Protein AF-A0A561U3Z8-F1 (afdb_monomer_lite)

Foldseek 3Di:
DDDDDLQVVLWDAWPNDTDTAPPQFKKKKKWKWDDPDQPDDIDIDIRISDPQNSVLSVVCCVVCVVVCCVVQNDRGIWMWMKMQGRCVPQNSPDIDTPDTRRVRVPDDDVVVVVVVVVVPDDDDDDDDDD

Organism: NCBI:txid1181886

Secondary structure (DSSP, 8-state):
-----TTTTT-EEETTEEE--BTTTEEEEEEEEE-SSTTSPPEEEEEESSHHHHHHHHHHHHHHHHHHHHHH-SS--EEEEEEEE-HHHHGGG-EEEEEE-HHHHHSPPHHHHHHHHHTS----------

Radius of gyration: 19.88 Å; chains: 1; bounding box: 51×30×72 Å

Sequence (130 aa):
MRIGGVEERTAITVGGQTYPPNARRVGYALLAKVVRDERDKPAFVICGQTSIANRAAARYLDAEFQRLKRAHGLRRRFCVLLRVIEPESYGPSVVELVRDVTTEAFTPSPADDAEATEASGTSEDEVTSA

Structure (mmCIF, N/CA/C/O backbone):
data_AF-A0A561U3Z8-F1
#
_entry.id   AF-A0A561U3Z8-F1
#
loop_
_atom_site.group_PDB
_atom_site.id
_atom_site.type_symbol
_atom_site.label_atom_id
_atom_site.label_alt_id
_atom_site.label_comp_id
_atom_site.label_asym_id
_atom_site.label_entity_id
_atom_site.label_seq_id
_atom_site.pdbx_PDB_ins_code
_atom_site.Cartn_x
_atom_site.Cartn_y
_atom_site.Cartn_z
_atom_site.occupancy
_atom_site.B_iso_or_equiv
_atom_site.auth_seq_id
_atom_site.auth_comp_id
_atom_site.auth_asym_id
_atom_site.auth_atom_id
_atom_site.pdbx_PDB_model_num
ATOM 1 N N . MET A 1 1 ? 36.822 -3.967 0.109 1.00 37.47 1 MET A N 1
ATOM 2 C CA . MET A 1 1 ? 35.561 -3.599 0.786 1.00 37.47 1 MET A CA 1
ATOM 3 C C . MET A 1 1 ? 34.416 -3.792 -0.204 1.00 37.47 1 MET A C 1
ATOM 5 O O . MET A 1 1 ? 34.204 -2.934 -1.048 1.00 37.47 1 MET A O 1
ATOM 9 N N . ARG A 1 2 ? 33.763 -4.962 -0.205 1.00 43.53 2 ARG A N 1
ATOM 10 C CA . ARG A 1 2 ? 32.564 -5.198 -1.024 1.00 43.53 2 ARG A CA 1
ATOM 11 C C . ARG A 1 2 ? 31.358 -4.861 -0.158 1.00 43.53 2 ARG A C 1
ATOM 13 O O . ARG A 1 2 ? 31.122 -5.534 0.838 1.00 43.53 2 ARG A O 1
ATOM 20 N N . ILE A 1 3 ? 30.658 -3.786 -0.498 1.00 50.00 3 ILE A N 1
ATOM 21 C CA . ILE A 1 3 ? 29.367 -3.468 0.108 1.00 50.00 3 ILE A CA 1
ATOM 22 C C . ILE A 1 3 ? 28.375 -4.471 -0.481 1.00 50.00 3 ILE A C 1
ATOM 24 O O . ILE A 1 3 ? 28.135 -4.448 -1.685 1.00 50.00 3 ILE A O 1
ATOM 28 N N . GLY A 1 4 ? 27.885 -5.403 0.344 1.00 44.03 4 GLY A N 1
ATOM 29 C CA . GLY A 1 4 ? 26.809 -6.320 -0.041 1.00 44.03 4 GLY A CA 1
ATOM 30 C C . GLY A 1 4 ? 25.648 -5.517 -0.626 1.00 44.03 4 GLY A C 1
ATOM 31 O O . GLY A 1 4 ? 25.283 -4.479 -0.065 1.00 44.03 4 GLY A O 1
ATOM 32 N N . GLY A 1 5 ? 25.162 -5.943 -1.794 1.00 46.66 5 GLY A N 1
ATOM 33 C CA . GLY A 1 5 ? 24.258 -5.166 -2.635 1.00 46.66 5 GLY A CA 1
ATOM 34 C C . GLY A 1 5 ? 23.054 -4.626 -1.862 1.00 46.66 5 GLY A C 1
ATOM 35 O O . GLY A 1 5 ? 22.428 -5.329 -1.073 1.00 46.66 5 GLY A O 1
ATOM 36 N N . VAL A 1 6 ? 22.712 -3.361 -2.108 1.00 54.38 6 VAL A N 1
ATOM 37 C CA . VAL A 1 6 ? 21.526 -2.669 -1.555 1.00 54.38 6 VAL A CA 1
ATOM 38 C C . VAL A 1 6 ? 20.213 -3.418 -1.876 1.00 54.38 6 VAL A C 1
ATOM 40 O O . VAL A 1 6 ? 19.187 -3.200 -1.234 1.00 54.38 6 VAL A O 1
ATOM 43 N N . GLU A 1 7 ? 20.272 -4.351 -2.824 1.00 55.16 7 GLU A N 1
ATOM 44 C CA . GLU A 1 7 ? 19.179 -5.181 -3.321 1.00 55.16 7 GLU A CA 1
ATOM 45 C C . GLU A 1 7 ? 18.705 -6.279 -2.351 1.00 55.16 7 GLU A C 1
ATOM 47 O O . GLU A 1 7 ? 17.667 -6.869 -2.581 1.00 55.16 7 GLU A O 1
ATOM 52 N N . GLU A 1 8 ? 19.364 -6.564 -1.229 1.00 58.50 8 GLU A N 1
ATOM 53 C CA . GLU A 1 8 ? 18.769 -7.489 -0.235 1.00 58.50 8 GLU A CA 1
ATOM 54 C C . GLU A 1 8 ? 18.026 -6.743 0.880 1.00 58.50 8 GLU A C 1
ATOM 56 O O . GLU A 1 8 ? 17.023 -7.218 1.406 1.00 58.50 8 GLU A O 1
ATOM 61 N N . ARG A 1 9 ? 18.450 -5.510 1.187 1.00 67.56 9 ARG A N 1
ATOM 62 C CA . ARG A 1 9 ? 17.935 -4.732 2.331 1.00 67.56 9 ARG A CA 1
ATOM 63 C C . ARG A 1 9 ? 16.542 -4.153 2.125 1.00 67.56 9 ARG A C 1
ATOM 65 O O . ARG A 1 9 ? 15.933 -3.689 3.080 1.00 67.56 9 ARG A O 1
ATOM 72 N N . THR A 1 10 ? 16.065 -4.121 0.886 1.00 75.12 10 THR A N 1
ATOM 73 C CA . THR A 1 10 ? 14.746 -3.574 0.546 1.00 75.12 10 THR A CA 1
ATOM 74 C C . THR A 1 10 ? 13.765 -4.661 0.118 1.00 75.12 10 THR A C 1
ATOM 76 O O . THR A 1 10 ? 12.692 -4.352 -0.393 1.00 75.12 10 THR A O 1
ATOM 79 N N . ALA A 1 11 ? 14.085 -5.942 0.329 1.00 81.75 11 ALA A N 1
ATOM 80 C CA . ALA A 1 11 ? 13.117 -7.012 0.129 1.00 81.75 11 ALA A CA 1
ATOM 81 C C . ALA A 1 11 ? 11.929 -6.836 1.087 1.00 81.75 11 ALA A C 1
ATOM 83 O O . ALA A 1 11 ? 12.103 -6.596 2.280 1.00 81.75 11 ALA A O 1
ATOM 84 N N . ILE A 1 12 ? 10.714 -6.928 0.549 1.00 82.12 12 ILE A N 1
ATOM 85 C CA . ILE A 1 12 ? 9.485 -6.856 1.342 1.00 82.12 12 ILE A CA 1
ATOM 86 C C . ILE A 1 12 ? 9.015 -8.286 1.576 1.00 82.12 12 ILE A C 1
ATOM 88 O O . ILE A 1 12 ? 8.736 -8.993 0.612 1.00 82.12 12 ILE A O 1
ATOM 92 N N . THR A 1 13 ? 8.896 -8.702 2.833 1.00 83.25 13 THR A N 1
ATOM 93 C CA . THR A 1 13 ? 8.366 -10.023 3.190 1.00 83.25 13 THR A CA 1
ATOM 94 C C . THR A 1 13 ? 7.033 -9.855 3.895 1.00 83.25 13 THR A C 1
ATOM 96 O O . THR A 1 13 ? 6.955 -9.173 4.911 1.00 83.25 13 THR A O 1
ATOM 99 N N . VAL A 1 14 ? 5.973 -10.459 3.358 1.00 82.94 14 VAL A N 1
ATOM 100 C CA . VAL A 1 14 ? 4.629 -10.396 3.947 1.00 82.94 14 VAL A CA 1
ATOM 101 C C . VAL A 1 14 ? 3.949 -11.751 3.822 1.00 82.94 14 VAL A C 1
ATOM 103 O O . VAL A 1 14 ? 3.882 -12.315 2.730 1.00 82.94 14 VAL A O 1
ATOM 106 N N . GLY A 1 15 ? 3.450 -12.288 4.940 1.00 76.81 15 GLY A N 1
ATOM 107 C CA . GLY A 1 15 ? 2.722 -13.563 4.955 1.00 76.81 15 GLY A CA 1
ATOM 108 C C . GLY A 1 15 ? 3.520 -14.744 4.390 1.00 76.81 15 GLY A C 1
ATOM 109 O O . GLY A 1 15 ? 2.959 -15.572 3.677 1.00 76.81 15 GLY A O 1
ATOM 110 N N . GLY A 1 16 ? 4.838 -14.778 4.623 1.00 77.75 16 GLY A N 1
ATOM 111 C CA . GLY A 1 16 ? 5.732 -15.822 4.104 1.00 77.75 16 GLY A CA 1
ATOM 112 C C . GLY A 1 16 ? 6.052 -15.721 2.607 1.00 77.75 16 GLY A C 1
ATOM 113 O O . GLY A 1 16 ? 6.630 -16.648 2.048 1.00 77.75 16 GLY A O 1
ATOM 114 N N . GLN A 1 17 ? 5.673 -14.629 1.937 1.00 81.62 17 GLN A N 1
ATOM 115 C CA . GLN A 1 17 ? 6.071 -14.335 0.559 1.00 81.62 17 GLN A CA 1
ATOM 116 C C . GLN A 1 17 ? 7.082 -13.194 0.542 1.00 81.62 17 GLN A C 1
ATOM 118 O O . GLN A 1 17 ? 6.836 -12.145 1.139 1.00 81.62 17 GLN A O 1
ATOM 123 N N . THR A 1 18 ? 8.190 -13.395 -0.168 1.00 82.94 18 THR A N 1
ATOM 124 C CA . THR A 1 18 ? 9.260 -12.403 -0.301 1.00 82.94 18 THR A CA 1
ATOM 125 C C . THR A 1 18 ? 9.219 -11.770 -1.683 1.00 82.94 18 THR A C 1
ATOM 127 O O . THR A 1 18 ? 9.269 -12.456 -2.702 1.00 82.94 18 THR A O 1
ATOM 130 N N . TYR A 1 19 ? 9.169 -10.444 -1.708 1.00 83.19 19 TYR A N 1
ATOM 131 C CA . TYR A 1 19 ? 9.214 -9.616 -2.902 1.00 83.19 19 TYR A CA 1
ATOM 132 C C . TYR A 1 19 ? 10.600 -8.965 -2.980 1.00 83.19 19 TYR A C 1
ATOM 134 O O . TYR A 1 19 ? 10.825 -7.923 -2.351 1.00 83.19 19 TYR A O 1
ATOM 142 N N . PRO A 1 20 ? 11.562 -9.575 -3.699 1.00 79.62 20 PRO A N 1
ATOM 143 C CA . PRO A 1 20 ? 12.899 -9.016 -3.827 1.00 79.62 20 PRO A CA 1
ATOM 144 C C . PRO A 1 20 ? 12.849 -7.709 -4.631 1.00 79.62 20 PRO A C 1
ATOM 146 O O . PRO A 1 20 ? 12.003 -7.558 -5.524 1.00 79.62 20 PRO A O 1
ATOM 149 N N . PRO A 1 21 ? 13.727 -6.743 -4.332 1.00 70.75 21 PRO A N 1
ATOM 150 C CA . PRO A 1 21 ? 13.804 -5.509 -5.089 1.00 70.75 21 PRO A CA 1
ATOM 151 C C . PRO A 1 21 ? 14.455 -5.808 -6.439 1.00 70.75 21 PRO A C 1
ATOM 153 O O . PRO A 1 21 ? 15.657 -6.017 -6.560 1.00 70.75 21 PRO A O 1
ATOM 156 N N . ASN A 1 22 ? 13.638 -5.822 -7.486 1.00 66.88 22 ASN A N 1
ATOM 157 C CA . ASN A 1 22 ? 14.135 -5.936 -8.849 1.00 66.88 22 ASN A CA 1
ATOM 158 C C . ASN A 1 22 ? 14.432 -4.533 -9.368 1.00 66.88 22 ASN A C 1
ATOM 160 O O . ASN A 1 22 ? 13.585 -3.892 -10.002 1.00 66.88 22 ASN A O 1
ATOM 164 N N . ALA A 1 23 ? 15.639 -4.048 -9.076 1.00 59.19 23 ALA A N 1
ATOM 165 C CA . ALA A 1 23 ? 16.109 -2.766 -9.570 1.00 59.19 23 ALA A CA 1
ATOM 166 C C . ALA A 1 23 ? 15.920 -2.712 -11.099 1.00 59.19 23 ALA A C 1
ATOM 168 O O . ALA A 1 23 ? 16.471 -3.529 -11.832 1.00 59.19 23 ALA A O 1
ATOM 169 N N . ARG A 1 24 ? 15.119 -1.741 -11.565 1.00 61.19 24 ARG A N 1
ATOM 170 C CA . ARG A 1 24 ? 14.802 -1.363 -12.966 1.00 61.19 24 ARG A CA 1
ATOM 171 C C . ARG A 1 24 ? 13.492 -1.867 -13.574 1.00 61.19 24 ARG A C 1
ATOM 173 O O . ARG A 1 24 ? 12.853 -1.085 -14.270 1.00 61.19 24 ARG A O 1
ATOM 180 N N . ARG A 1 25 ? 13.039 -3.101 -13.324 1.00 68.56 25 ARG A N 1
ATOM 181 C CA . ARG A 1 25 ? 11.823 -3.623 -14.000 1.00 68.56 25 ARG A CA 1
ATOM 182 C C . ARG A 1 25 ? 10.560 -3.572 -13.156 1.00 68.56 25 ARG A C 1
ATOM 184 O O . ARG A 1 25 ? 9.487 -3.299 -13.685 1.00 68.56 25 ARG A O 1
ATOM 191 N N . VAL A 1 26 ? 10.663 -3.862 -11.862 1.00 75.06 26 VAL A N 1
ATOM 192 C CA . VAL A 1 26 ? 9.493 -3.964 -10.986 1.00 75.06 26 VAL A CA 1
ATOM 193 C C . VAL A 1 26 ? 9.874 -3.505 -9.587 1.00 75.06 26 VAL A C 1
ATOM 195 O O . VAL A 1 26 ? 10.734 -4.109 -8.954 1.00 75.06 26 VAL A O 1
ATOM 198 N N . GLY A 1 27 ? 9.217 -2.453 -9.105 1.00 82.94 27 GLY A N 1
ATOM 199 C CA . GLY A 1 27 ? 9.335 -2.010 -7.717 1.00 82.94 27 GLY A CA 1
ATOM 200 C C . GLY A 1 27 ? 8.092 -2.379 -6.919 1.00 82.94 27 GLY A C 1
ATOM 201 O O . GLY A 1 27 ? 6.991 -2.354 -7.461 1.00 82.94 27 GLY A O 1
ATOM 202 N N . TYR A 1 28 ? 8.249 -2.673 -5.634 1.00 86.62 28 TYR A N 1
ATOM 203 C CA . TYR A 1 28 ? 7.119 -2.898 -4.733 1.00 86.62 28 TYR A CA 1
ATOM 204 C C . TYR A 1 28 ? 6.978 -1.767 -3.709 1.00 86.62 28 TYR A C 1
ATOM 206 O O . TYR A 1 28 ? 7.960 -1.131 -3.313 1.00 86.62 28 TYR A O 1
ATOM 214 N N . ALA A 1 29 ? 5.742 -1.504 -3.291 1.00 89.50 29 ALA A N 1
ATOM 215 C CA . ALA A 1 29 ? 5.430 -0.609 -2.188 1.00 89.50 29 ALA A CA 1
ATOM 216 C C . ALA A 1 29 ? 4.240 -1.113 -1.384 1.00 89.50 29 ALA A C 1
ATOM 218 O O . ALA A 1 29 ? 3.229 -1.528 -1.940 1.00 89.50 29 ALA A O 1
ATOM 219 N N . LEU A 1 30 ? 4.352 -1.036 -0.065 1.00 89.31 30 LEU A N 1
ATOM 220 C CA . LEU A 1 30 ? 3.235 -1.234 0.842 1.00 89.31 30 LEU A CA 1
ATOM 221 C C . LEU A 1 30 ? 2.549 0.102 1.094 1.00 89.31 30 LEU A C 1
ATOM 223 O O . LEU A 1 30 ? 3.210 1.099 1.389 1.00 89.31 30 LEU A O 1
ATOM 227 N N . LEU A 1 31 ? 1.225 0.102 0.999 1.00 90.00 31 LEU A N 1
ATOM 228 C CA . LEU A 1 31 ? 0.374 1.212 1.396 1.00 90.00 31 LEU A CA 1
ATOM 229 C C . LEU A 1 31 ? -0.568 0.719 2.488 1.00 90.00 31 LEU A C 1
ATOM 231 O O . LEU A 1 31 ? -1.437 -0.118 2.242 1.00 90.00 31 LEU A O 1
ATOM 235 N N . ALA A 1 32 ? -0.408 1.267 3.686 1.00 90.00 32 ALA A N 1
ATOM 236 C CA . ALA A 1 32 ? -1.234 0.929 4.827 1.00 90.00 32 ALA A CA 1
ATOM 237 C C . ALA A 1 32 ? -1.985 2.149 5.347 1.00 90.00 32 ALA A C 1
ATOM 239 O O . ALA A 1 32 ? -1.463 3.262 5.393 1.00 90.00 32 ALA A O 1
ATOM 240 N N . LYS A 1 33 ? -3.212 1.912 5.795 1.00 88.62 33 LYS A N 1
ATOM 241 C CA . LYS A 1 33 ? -3.974 2.819 6.638 1.00 88.62 33 LYS A CA 1
ATOM 242 C C . LYS A 1 33 ? -4.111 2.184 8.009 1.00 88.62 33 LYS A C 1
ATOM 244 O O . LYS A 1 33 ? -4.751 1.141 8.154 1.00 88.62 33 LYS A O 1
ATOM 249 N N . VAL A 1 34 ? -3.558 2.849 9.009 1.00 85.88 34 VAL A N 1
ATOM 250 C CA . VAL A 1 34 ? -3.615 2.435 10.406 1.00 85.88 34 VAL A CA 1
ATOM 251 C C . VAL A 1 34 ? -4.623 3.317 11.133 1.00 85.88 34 VAL A C 1
ATOM 253 O O . VAL A 1 34 ? -4.614 4.543 11.013 1.00 85.88 34 VAL A O 1
ATOM 256 N N . VAL A 1 35 ? -5.522 2.674 11.871 1.00 84.25 35 VAL A N 1
ATOM 257 C CA . VAL A 1 35 ? -6.516 3.321 12.731 1.00 84.25 35 VAL A CA 1
ATOM 258 C C . VAL A 1 35 ? -6.376 2.672 14.098 1.00 84.25 35 VAL A C 1
ATOM 260 O O . VAL A 1 35 ? -6.499 1.451 14.192 1.00 84.25 35 VAL A O 1
ATOM 263 N N . ARG A 1 36 ? -6.048 3.469 15.119 1.00 77.06 36 ARG A N 1
ATOM 264 C CA . ARG A 1 36 ? -5.829 2.981 16.486 1.00 77.06 36 ARG A CA 1
ATOM 265 C C . ARG A 1 36 ? -7.140 2.945 17.271 1.00 77.06 36 ARG A C 1
ATOM 267 O O . ARG A 1 36 ? -7.473 1.909 17.826 1.00 77.06 36 ARG A O 1
ATOM 274 N N . ASP A 1 37 ? -7.912 4.027 17.184 1.00 74.31 37 ASP A N 1
ATOM 275 C CA . ASP A 1 37 ? -9.251 4.167 17.758 1.00 74.31 37 ASP A CA 1
ATOM 276 C C . ASP A 1 37 ? -10.228 4.803 16.758 1.00 74.31 37 ASP A C 1
ATOM 278 O O . ASP A 1 37 ? -9.831 5.530 15.846 1.00 74.31 37 ASP A O 1
ATOM 282 N N . GLU A 1 38 ? -11.536 4.583 16.937 1.00 69.44 38 GLU A N 1
ATOM 283 C CA . GLU A 1 38 ? -12.576 5.124 16.038 1.00 69.44 38 GLU A CA 1
ATOM 284 C C . GLU A 1 38 ? -12.640 6.661 16.010 1.00 69.44 38 GLU A C 1
ATOM 286 O O . GLU A 1 38 ? -13.201 7.249 15.077 1.00 69.44 38 GLU A O 1
ATOM 291 N N . ARG A 1 39 ? -12.096 7.302 17.052 1.00 73.94 39 ARG A N 1
ATOM 292 C CA . ARG A 1 39 ? -12.029 8.759 17.224 1.00 73.94 39 ARG A CA 1
ATOM 293 C C . ARG A 1 39 ? -10.686 9.352 16.796 1.00 73.94 39 ARG A C 1
ATOM 295 O O . ARG A 1 39 ? -10.594 10.573 16.672 1.00 73.94 39 ARG A O 1
ATOM 302 N N . ASP A 1 40 ? -9.682 8.515 16.547 1.00 78.00 40 ASP A N 1
ATOM 303 C CA . ASP A 1 40 ? -8.354 8.965 16.150 1.00 78.00 40 ASP A CA 1
ATOM 304 C C . ASP A 1 40 ? -8.283 9.291 14.658 1.00 78.00 40 ASP A C 1
ATOM 306 O O . ASP A 1 40 ? -9.004 8.747 13.813 1.00 78.00 40 ASP A O 1
ATOM 310 N N . LYS A 1 41 ? -7.370 10.204 14.317 1.00 78.81 41 LYS A N 1
ATOM 311 C CA . LYS A 1 41 ? -7.074 10.517 12.920 1.00 78.81 41 LYS A CA 1
ATOM 312 C C . LYS A 1 41 ? -6.336 9.325 12.292 1.00 78.81 41 LYS A C 1
ATOM 314 O O . LYS A 1 41 ? -5.328 8.891 12.846 1.00 78.81 41 LYS A O 1
ATOM 319 N N . PRO A 1 42 ? -6.794 8.804 11.140 1.00 84.44 42 PRO A N 1
ATOM 320 C CA . PRO A 1 42 ? -6.125 7.691 10.480 1.00 84.44 42 PRO A CA 1
ATOM 321 C C . PRO A 1 42 ? -4.729 8.107 10.007 1.00 84.44 42 PRO A C 1
ATOM 323 O O . PRO A 1 42 ? -4.573 9.164 9.393 1.00 84.44 42 PRO A O 1
ATOM 326 N N . ALA A 1 43 ? -3.736 7.253 10.248 1.00 87.56 43 ALA A N 1
ATOM 327 C CA . ALA A 1 43 ? -2.387 7.416 9.721 1.00 87.56 43 ALA A CA 1
ATOM 328 C C . ALA A 1 43 ? -2.224 6.589 8.443 1.00 87.56 43 ALA A C 1
ATOM 330 O O . ALA A 1 43 ? -2.688 5.449 8.370 1.00 87.56 43 ALA A O 1
ATOM 331 N N . PHE A 1 44 ? -1.549 7.153 7.443 1.00 88.69 44 PHE A N 1
ATOM 332 C CA . PHE A 1 44 ? -1.157 6.428 6.238 1.00 88.69 44 PHE A CA 1
ATOM 333 C C . PHE A 1 44 ? 0.347 6.193 6.258 1.00 88.69 44 PHE A C 1
ATOM 335 O O . PHE A 1 44 ? 1.119 7.118 6.501 1.00 88.69 44 PHE A O 1
ATOM 342 N N . VAL A 1 45 ? 0.748 4.955 5.995 1.00 89.62 45 VAL A N 1
ATOM 343 C CA . VAL A 1 45 ? 2.145 4.534 5.931 1.00 89.62 45 VAL A CA 1
ATOM 344 C C . VAL A 1 45 ? 2.424 4.042 4.521 1.00 89.62 45 VAL A C 1
ATOM 346 O O . VAL A 1 45 ? 1.660 3.247 3.971 1.00 89.62 45 VAL A O 1
ATOM 349 N N . ILE A 1 46 ? 3.515 4.532 3.938 1.00 90.62 46 ILE A N 1
ATOM 350 C CA . ILE A 1 46 ? 4.008 4.103 2.632 1.00 90.62 46 ILE A CA 1
ATOM 351 C C . ILE A 1 46 ? 5.426 3.577 2.823 1.00 90.62 46 ILE A C 1
ATOM 353 O O . ILE A 1 46 ? 6.308 4.324 3.242 1.00 90.62 46 ILE A O 1
ATOM 357 N N . CYS A 1 47 ? 5.633 2.308 2.482 1.00 89.12 47 CYS A N 1
ATOM 358 C CA . CYS A 1 47 ? 6.927 1.636 2.566 1.00 89.12 47 CYS A CA 1
ATOM 359 C C . CYS A 1 47 ? 7.254 0.994 1.217 1.00 89.12 47 CYS A C 1
ATOM 361 O O . CYS A 1 47 ? 6.878 -0.143 0.939 1.00 89.12 47 CYS A O 1
ATOM 363 N N . GLY A 1 48 ? 7.915 1.751 0.349 1.00 87.44 48 GLY A N 1
ATOM 364 C CA . GLY A 1 48 ? 8.406 1.309 -0.949 1.00 87.44 48 GLY A CA 1
ATOM 365 C C . GLY A 1 48 ? 9.897 1.024 -0.952 1.00 87.44 48 GLY A C 1
ATOM 366 O O . GLY A 1 48 ? 10.674 1.632 -0.219 1.00 87.44 48 GLY A O 1
ATOM 367 N N . GLN A 1 49 ? 10.298 0.115 -1.837 1.00 86.94 49 GLN A N 1
ATOM 368 C CA . GLN A 1 49 ? 11.695 -0.305 -1.995 1.00 86.94 49 GLN A CA 1
ATOM 369 C C . GLN A 1 49 ? 12.588 0.806 -2.563 1.00 86.94 49 GLN A C 1
ATOM 371 O O . GLN A 1 49 ? 13.802 0.799 -2.386 1.00 86.94 49 GLN A O 1
ATOM 376 N N . THR A 1 50 ? 11.988 1.767 -3.271 1.00 82.94 50 THR A N 1
ATOM 377 C CA . THR A 1 50 ? 12.675 2.908 -3.882 1.00 82.94 50 THR A CA 1
ATOM 378 C C . THR A 1 50 ? 11.864 4.188 -3.697 1.00 82.94 50 THR A C 1
ATOM 380 O O . THR A 1 50 ? 10.646 4.154 -3.497 1.00 82.94 50 THR A O 1
ATOM 383 N N . SER A 1 51 ? 12.510 5.347 -3.849 1.00 84.00 51 SER A N 1
ATOM 384 C CA . SER A 1 51 ? 11.824 6.647 -3.820 1.00 84.00 51 SER A CA 1
ATOM 385 C C . SER A 1 51 ? 10.747 6.774 -4.905 1.00 84.00 51 SER A C 1
ATOM 387 O O . SER A 1 51 ? 9.723 7.421 -4.684 1.00 84.00 51 SER A O 1
ATOM 389 N N . ILE A 1 52 ? 10.939 6.128 -6.063 1.00 84.00 52 ILE A N 1
ATOM 390 C CA . ILE A 1 52 ? 9.937 6.102 -7.138 1.00 84.00 52 ILE A CA 1
ATOM 391 C C . ILE A 1 52 ? 8.712 5.299 -6.697 1.00 84.00 52 ILE A C 1
ATOM 393 O O . ILE A 1 52 ? 7.589 5.762 -6.895 1.00 84.00 52 ILE A O 1
ATOM 397 N N . ALA A 1 53 ? 8.916 4.151 -6.045 1.00 85.12 53 ALA A N 1
ATOM 398 C CA . ALA A 1 53 ? 7.824 3.333 -5.528 1.00 85.12 53 ALA A CA 1
ATOM 399 C C . ALA A 1 53 ? 6.998 4.076 -4.463 1.00 85.12 53 ALA A C 1
ATOM 401 O O . ALA A 1 53 ? 5.770 4.046 -4.516 1.00 85.12 53 ALA A O 1
ATOM 402 N N . ASN A 1 54 ? 7.650 4.841 -3.578 1.00 87.62 54 ASN A N 1
ATOM 403 C CA . ASN A 1 54 ? 6.959 5.695 -2.603 1.00 87.62 54 ASN A CA 1
ATOM 404 C C . ASN A 1 54 ? 6.087 6.757 -3.279 1.00 87.62 54 ASN A C 1
ATOM 406 O O . ASN A 1 54 ? 4.923 6.942 -2.922 1.00 87.62 54 ASN A O 1
ATOM 410 N N . ARG A 1 55 ? 6.634 7.449 -4.285 1.00 88.00 55 ARG A N 1
ATOM 411 C CA . ARG A 1 55 ? 5.889 8.474 -5.024 1.00 88.00 55 ARG A CA 1
ATOM 412 C C . ARG A 1 55 ? 4.716 7.874 -5.800 1.00 88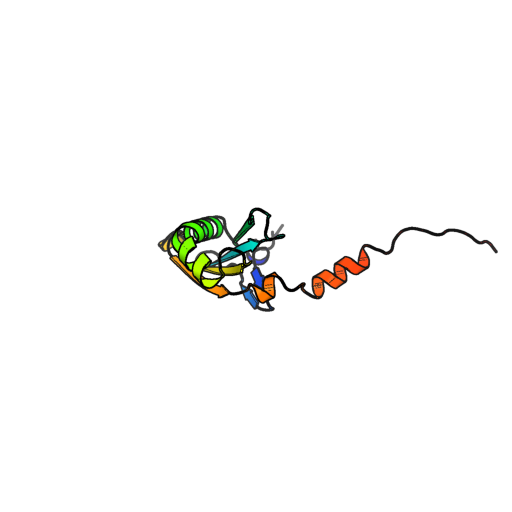.00 55 ARG A C 1
ATOM 414 O O . ARG A 1 55 ? 3.650 8.482 -5.841 1.00 88.00 55 ARG A O 1
ATOM 421 N N . ALA A 1 56 ? 4.904 6.703 -6.402 1.00 87.12 56 ALA A N 1
ATOM 422 C CA . ALA A 1 56 ? 3.854 5.984 -7.114 1.00 87.12 56 ALA A CA 1
ATOM 423 C C . ALA A 1 56 ? 2.722 5.559 -6.165 1.00 87.12 56 ALA A C 1
ATOM 425 O O . ALA A 1 56 ? 1.557 5.818 -6.454 1.00 87.12 56 ALA A O 1
ATOM 426 N N . ALA A 1 57 ? 3.057 5.018 -4.990 1.00 87.62 57 ALA A N 1
ATOM 427 C CA . ALA A 1 57 ? 2.079 4.668 -3.961 1.00 87.62 57 ALA A CA 1
ATOM 428 C C . ALA A 1 57 ? 1.300 5.891 -3.447 1.00 87.62 57 ALA 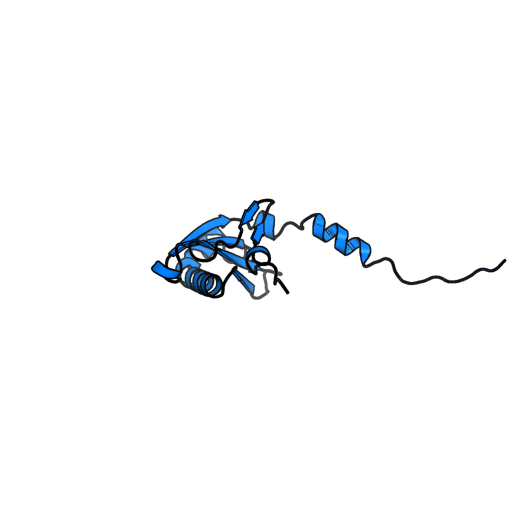A C 1
ATOM 430 O O . ALA A 1 57 ? 0.090 5.808 -3.258 1.00 87.62 57 ALA A O 1
ATOM 431 N N . ALA A 1 58 ? 1.959 7.042 -3.276 1.00 88.88 58 ALA A N 1
ATOM 432 C CA . ALA A 1 58 ? 1.285 8.281 -2.887 1.00 88.88 58 ALA A CA 1
ATOM 433 C C . ALA A 1 58 ? 0.310 8.777 -3.968 1.00 88.88 58 ALA A C 1
ATOM 435 O O . ALA A 1 58 ? -0.800 9.197 -3.651 1.00 88.88 58 ALA A O 1
ATOM 436 N N . ARG A 1 59 ? 0.694 8.686 -5.250 1.00 87.81 59 ARG A N 1
ATOM 437 C CA . ARG A 1 59 ? -0.200 9.017 -6.372 1.00 87.81 59 ARG A CA 1
ATOM 438 C C . ARG A 1 59 ? -1.392 8.066 -6.458 1.00 87.81 59 ARG A C 1
ATOM 440 O O . ARG A 1 59 ? -2.502 8.534 -6.670 1.00 87.81 59 ARG A O 1
ATOM 447 N N . TYR A 1 60 ? -1.160 6.769 -6.265 1.00 86.69 60 TYR A N 1
ATOM 448 C CA . TYR A 1 60 ? -2.220 5.762 -6.219 1.00 86.69 60 TYR A CA 1
ATOM 449 C C . TYR A 1 60 ? -3.178 6.002 -5.042 1.00 86.69 60 TYR A C 1
ATOM 451 O O . TYR A 1 60 ? -4.391 5.873 -5.163 1.00 86.69 60 TYR A O 1
ATOM 459 N N . LEU A 1 61 ? -2.658 6.406 -3.878 1.00 86.44 61 LEU A N 1
ATOM 460 C CA . LEU A 1 61 ? -3.515 6.761 -2.751 1.00 86.44 61 LEU A CA 1
ATOM 461 C C . LEU A 1 61 ? -4.457 7.917 -3.109 1.00 86.44 61 LEU A C 1
ATOM 463 O O . LEU A 1 61 ? -5.626 7.840 -2.752 1.00 86.44 61 LEU A O 1
ATOM 467 N N . ASP A 1 62 ? -3.969 8.952 -3.795 1.00 88.00 62 ASP A N 1
ATOM 468 C CA . ASP A 1 62 ? -4.769 10.120 -4.187 1.00 88.00 62 ASP A CA 1
ATOM 469 C C . ASP A 1 62 ? -5.821 9.777 -5.258 1.00 88.00 62 ASP A C 1
ATOM 471 O O . ASP A 1 62 ? -7.007 10.074 -5.093 1.00 88.00 62 ASP A O 1
ATOM 475 N N . ALA A 1 63 ? -5.416 9.075 -6.320 1.00 86.25 63 ALA A N 1
ATOM 476 C CA . ALA A 1 63 ? -6.302 8.735 -7.432 1.00 86.25 63 ALA A CA 1
ATOM 477 C C . ALA A 1 63 ? -7.347 7.661 -7.063 1.00 86.25 63 ALA A C 1
ATOM 479 O O . ALA A 1 63 ? -8.525 7.785 -7.411 1.00 86.25 63 ALA A O 1
ATOM 480 N N . GLU A 1 64 ? -6.971 6.641 -6.290 1.00 83.62 64 GLU A N 1
ATOM 481 C CA . GLU A 1 64 ? -7.834 5.507 -5.951 1.00 83.62 64 GLU A CA 1
ATOM 482 C C . GLU A 1 64 ? -8.437 5.601 -4.540 1.00 83.62 64 GLU A C 1
ATOM 484 O O . GLU A 1 64 ? -9.117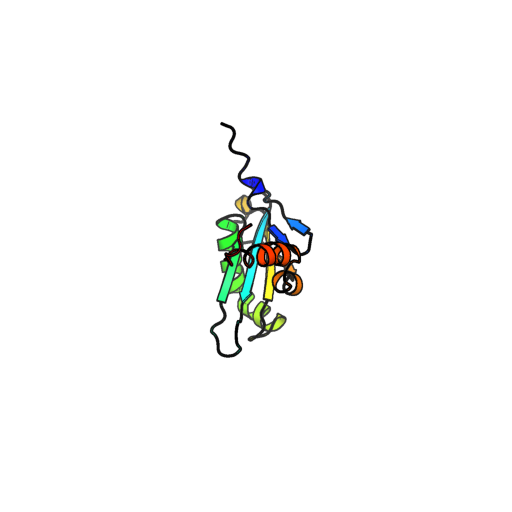 4.665 -4.096 1.00 83.62 64 GLU A O 1
ATOM 489 N N . PHE A 1 65 ? -8.287 6.738 -3.845 1.00 80.38 65 PHE A N 1
ATOM 490 C CA . PHE A 1 65 ? -8.781 6.925 -2.474 1.00 80.38 65 PHE A CA 1
ATOM 491 C C . PHE A 1 65 ? -10.250 6.524 -2.310 1.00 80.38 65 PHE A C 1
ATOM 493 O O . PHE A 1 65 ? -10.624 5.825 -1.367 1.00 80.38 65 PHE A O 1
ATOM 500 N N . GLN A 1 66 ? -11.109 6.945 -3.244 1.00 81.94 66 GLN A N 1
ATOM 501 C CA . GLN A 1 66 ? -12.545 6.658 -3.183 1.00 81.94 66 GLN A CA 1
ATOM 502 C C . GLN A 1 66 ? -12.843 5.168 -3.368 1.00 81.94 66 GLN A C 1
ATOM 504 O O . GLN A 1 66 ? -13.759 4.639 -2.737 1.00 81.94 66 GLN A O 1
ATOM 509 N N . ARG A 1 67 ? -12.060 4.477 -4.203 1.00 83.12 67 ARG A N 1
ATOM 510 C CA . ARG A 1 67 ? -12.188 3.033 -4.417 1.00 83.12 67 ARG A CA 1
ATOM 511 C C . ARG A 1 67 ? -11.750 2.270 -3.170 1.00 83.12 67 ARG A C 1
ATOM 513 O O . ARG A 1 67 ? -12.506 1.426 -2.696 1.00 83.12 67 ARG A O 1
ATOM 520 N N . LEU A 1 68 ? -10.601 2.625 -2.591 1.00 80.56 68 LEU A N 1
ATOM 521 C CA . LEU A 1 68 ? -10.102 2.041 -1.340 1.00 80.56 68 LEU A CA 1
ATOM 522 C C . LEU A 1 68 ? -11.077 2.277 -0.181 1.00 80.56 68 LEU A C 1
ATOM 524 O O . LEU A 1 68 ? -11.391 1.360 0.574 1.00 80.56 68 LEU A O 1
ATOM 528 N N . LYS A 1 69 ? -11.638 3.486 -0.086 1.00 78.88 69 LYS A N 1
ATOM 529 C CA . LYS A 1 69 ? -12.657 3.843 0.907 1.00 78.88 69 LYS A CA 1
ATOM 530 C C . LYS A 1 69 ? -13.945 3.030 0.756 1.00 78.88 69 LYS A C 1
ATOM 532 O O . LYS A 1 69 ? -14.583 2.745 1.765 1.00 78.88 69 LYS A O 1
ATOM 537 N N . ARG A 1 70 ? -14.342 2.660 -0.465 1.00 81.00 70 ARG A N 1
ATOM 538 C CA . ARG A 1 70 ? -15.499 1.778 -0.703 1.00 81.00 70 ARG A CA 1
ATOM 539 C C . ARG A 1 70 ? -15.185 0.319 -0.376 1.00 81.00 70 ARG A C 1
ATOM 541 O O . ARG A 1 70 ? -16.014 -0.330 0.247 1.00 81.00 70 ARG A O 1
ATOM 548 N N . ALA A 1 71 ? -14.007 -0.168 -0.761 1.00 80.25 71 ALA A N 1
ATOM 549 C CA . ALA A 1 71 ? -13.606 -1.562 -0.570 1.00 80.25 71 ALA A CA 1
ATOM 550 C C . ALA A 1 71 ? -13.326 -1.905 0.902 1.00 80.25 71 ALA A C 1
ATOM 552 O O . ALA A 1 71 ? -13.841 -2.892 1.416 1.00 80.25 71 ALA A O 1
ATOM 553 N N . HIS A 1 72 ? -12.558 -1.064 1.599 1.00 77.44 72 HIS A N 1
ATOM 554 C CA . HIS A 1 72 ? -12.171 -1.302 2.99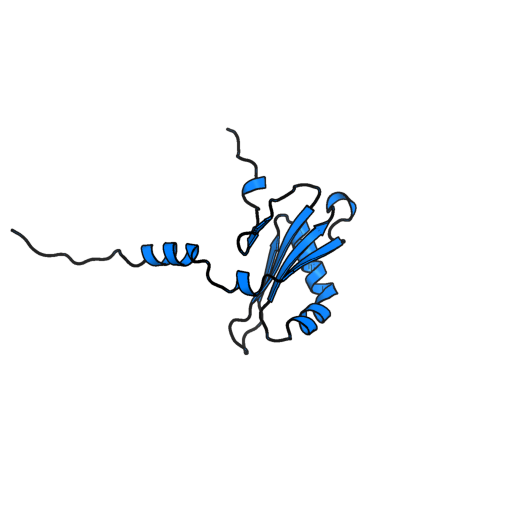3 1.00 77.44 72 HIS A CA 1
ATOM 555 C C . HIS A 1 72 ? -13.026 -0.509 3.989 1.00 77.44 72 HIS A C 1
ATOM 557 O O . HIS A 1 72 ? -12.993 -0.765 5.186 1.00 77.44 72 HIS A O 1
ATOM 563 N N . GLY A 1 73 ? -13.844 0.436 3.531 1.00 72.12 73 GLY A N 1
ATOM 564 C CA . GLY A 1 73 ? -14.658 1.275 4.404 1.00 72.12 73 GLY A CA 1
ATOM 565 C C . GLY A 1 73 ? -13.894 2.461 5.004 1.00 72.12 73 GLY A C 1
ATOM 566 O O . GLY A 1 73 ? -12.668 2.506 5.107 1.00 72.12 73 GLY A O 1
ATOM 567 N N . LEU A 1 74 ? -14.655 3.463 5.447 1.00 68.38 74 LEU A N 1
ATOM 568 C CA . LEU A 1 74 ? -14.134 4.719 6.001 1.00 68.38 74 LEU A CA 1
ATOM 569 C C . LEU A 1 74 ? -13.301 4.550 7.273 1.00 68.38 74 LEU A C 1
ATOM 571 O O . LEU A 1 74 ? -12.361 5.313 7.490 1.00 68.38 74 LEU A O 1
ATOM 575 N N . ARG A 1 75 ? -13.652 3.571 8.107 1.00 69.12 75 ARG A N 1
ATOM 576 C CA . ARG A 1 75 ? -13.098 3.408 9.457 1.00 69.12 75 ARG A CA 1
ATOM 577 C C . ARG A 1 75 ? -12.223 2.174 9.638 1.00 69.12 75 ARG A C 1
ATOM 579 O O . ARG A 1 75 ? -11.634 2.027 10.698 1.00 69.12 75 ARG A O 1
ATOM 586 N N . ARG A 1 76 ? -12.106 1.302 8.633 1.00 79.25 76 ARG A N 1
ATOM 587 C CA . ARG A 1 76 ? -11.254 0.118 8.774 1.00 79.25 76 ARG A CA 1
ATOM 588 C C . ARG A 1 76 ? -9.811 0.437 8.403 1.00 79.25 76 ARG A C 1
ATOM 590 O O . ARG A 1 76 ? -9.534 1.320 7.582 1.00 79.25 76 ARG A O 1
ATOM 597 N N . ARG A 1 77 ? -8.921 -0.312 9.045 1.00 86.06 77 ARG A N 1
ATOM 598 C CA . ARG A 1 77 ? -7.515 -0.440 8.677 1.00 86.06 77 ARG A CA 1
ATOM 599 C C . ARG A 1 77 ? -7.387 -1.315 7.433 1.00 86.06 77 ARG A C 1
ATOM 601 O O . ARG A 1 77 ? -8.175 -2.243 7.262 1.00 86.06 77 ARG A O 1
ATOM 608 N N . PHE A 1 78 ? -6.419 -1.006 6.582 1.00 86.81 78 PHE A N 1
ATOM 609 C CA . PHE A 1 78 ? -6.079 -1.837 5.430 1.00 86.81 78 PHE A CA 1
ATOM 610 C C . PHE A 1 78 ? -4.581 -1.768 5.162 1.00 86.81 78 PHE A C 1
ATOM 612 O O . PHE A 1 78 ? -3.942 -0.773 5.498 1.00 86.81 78 PHE A O 1
ATOM 619 N N . CYS A 1 79 ? -4.030 -2.809 4.555 1.00 87.88 79 CYS A N 1
ATOM 620 C CA . CYS A 1 79 ? -2.667 -2.832 4.050 1.00 87.88 79 CYS A CA 1
ATOM 621 C C . CYS A 1 79 ? -2.675 -3.518 2.689 1.00 87.88 79 CYS A C 1
ATOM 623 O O . CYS A 1 79 ? -3.105 -4.661 2.573 1.00 87.88 79 CYS A O 1
ATOM 625 N N . VAL A 1 80 ? -2.233 -2.815 1.651 1.00 88.94 80 VAL A N 1
ATOM 626 C CA . VAL A 1 80 ? -2.199 -3.335 0.283 1.00 88.94 80 VAL A CA 1
ATOM 627 C C . VAL A 1 80 ? -0.777 -3.305 -0.248 1.00 88.94 80 VAL A C 1
ATOM 629 O O . VAL A 1 80 ? -0.028 -2.351 -0.022 1.00 88.94 80 VAL A O 1
ATOM 632 N N . LEU A 1 81 ? -0.416 -4.359 -0.971 1.00 89.44 81 LEU A N 1
ATOM 633 C CA . LEU A 1 81 ? 0.836 -4.437 -1.698 1.00 89.44 81 LEU A CA 1
ATOM 634 C C . LEU A 1 81 ? 0.624 -3.946 -3.126 1.00 89.44 81 LEU A C 1
ATOM 636 O O . LEU A 1 81 ? -0.193 -4.478 -3.881 1.00 89.44 81 LEU A O 1
ATOM 640 N N . LEU A 1 82 ? 1.401 -2.936 -3.485 1.00 88.06 82 LEU A N 1
ATOM 641 C CA . LEU A 1 82 ? 1.417 -2.310 -4.790 1.00 88.06 82 LEU A CA 1
ATOM 642 C C . LEU A 1 82 ? 2.681 -2.721 -5.541 1.00 88.06 82 LEU A C 1
ATOM 644 O O . LEU A 1 82 ? 3.777 -2.774 -4.979 1.00 88.06 82 LEU A O 1
ATOM 648 N N . ARG A 1 83 ? 2.521 -2.967 -6.835 1.00 86.38 83 ARG A N 1
ATOM 649 C CA . ARG A 1 83 ? 3.593 -3.207 -7.792 1.00 86.38 83 ARG A CA 1
ATOM 650 C C . ARG A 1 83 ? 3.653 -2.049 -8.766 1.00 86.38 83 ARG A C 1
ATOM 652 O O . ARG A 1 83 ? 2.671 -1.728 -9.421 1.00 86.38 83 ARG A O 1
ATOM 659 N N . VAL A 1 84 ? 4.824 -1.453 -8.888 1.00 83.31 84 VAL A N 1
ATOM 660 C CA . VAL A 1 84 ? 5.130 -0.405 -9.855 1.00 83.31 84 VAL A CA 1
ATOM 661 C C . VAL A 1 84 ? 5.818 -1.053 -11.045 1.00 83.31 84 VAL A C 1
ATOM 663 O O . VAL A 1 84 ? 6.900 -1.634 -10.904 1.00 83.31 84 VAL A O 1
ATOM 666 N N . ILE A 1 85 ? 5.167 -0.988 -12.203 1.00 78.69 85 ILE A N 1
ATOM 667 C CA . ILE A 1 85 ? 5.639 -1.630 -13.430 1.00 78.69 85 ILE A CA 1
ATOM 668 C C . ILE A 1 85 ? 6.567 -0.672 -14.168 1.00 78.69 85 ILE A C 1
ATOM 670 O O . ILE A 1 85 ? 6.189 0.459 -14.460 1.00 78.69 85 ILE A O 1
ATOM 674 N N . GLU A 1 86 ? 7.772 -1.155 -14.468 1.00 65.81 86 GLU A N 1
ATOM 675 C CA . GLU A 1 86 ? 8.757 -0.524 -15.351 1.00 65.81 86 GLU A CA 1
ATOM 676 C C . GLU A 1 86 ? 8.916 0.991 -15.099 1.00 65.81 86 GLU A C 1
ATOM 678 O O . GLU A 1 86 ? 8.674 1.824 -15.981 1.00 65.81 86 GLU A O 1
ATOM 683 N N . PRO A 1 87 ? 9.316 1.374 -13.867 1.00 59.50 87 PRO A N 1
ATOM 684 C CA . PRO A 1 87 ? 9.374 2.772 -13.445 1.00 59.50 87 PRO A CA 1
ATOM 685 C C . PRO A 1 87 ? 10.321 3.639 -14.290 1.00 59.50 87 PRO A C 1
ATOM 687 O O . PRO A 1 87 ? 10.153 4.855 -14.309 1.00 59.50 87 PRO A O 1
ATOM 690 N N . GLU A 1 88 ? 11.294 3.048 -14.995 1.00 59.56 88 GLU A N 1
ATOM 691 C CA . GLU A 1 88 ? 12.178 3.768 -15.928 1.00 59.56 88 GLU A CA 1
ATOM 692 C C . GLU A 1 88 ? 11.485 4.129 -17.254 1.00 59.56 88 GLU A C 1
ATOM 694 O O . GLU A 1 88 ? 11.847 5.125 -17.875 1.00 59.56 88 GLU A O 1
ATOM 699 N N . SER A 1 89 ? 10.475 3.360 -17.675 1.00 60.59 89 SER A N 1
ATOM 700 C CA . SER A 1 89 ? 9.792 3.534 -18.966 1.00 60.59 89 SER A CA 1
ATOM 701 C C . SER A 1 89 ? 8.471 4.297 -18.848 1.00 60.59 89 SER A C 1
ATOM 703 O O . SER A 1 89 ? 8.162 5.112 -19.712 1.00 60.59 89 SER A O 1
ATOM 705 N N . TYR A 1 90 ? 7.711 4.085 -17.769 1.00 59.81 90 TYR A N 1
ATOM 706 C CA . TYR A 1 90 ? 6.394 4.713 -17.567 1.00 59.81 90 TYR A CA 1
ATOM 707 C C . TYR A 1 90 ? 6.347 5.679 -16.374 1.00 59.81 90 TYR A C 1
ATOM 709 O O . TYR A 1 90 ? 5.318 6.314 -16.099 1.00 59.81 90 TYR A O 1
ATOM 717 N N . GLY A 1 91 ? 7.463 5.819 -15.656 1.00 60.66 91 GLY A N 1
ATOM 718 C CA . GLY A 1 91 ? 7.520 6.610 -14.436 1.00 60.66 91 GLY A CA 1
ATOM 719 C C . GLY A 1 91 ? 6.641 6.014 -13.324 1.00 60.66 91 GLY A C 1
ATOM 720 O O . GLY A 1 91 ? 6.343 4.822 -13.320 1.00 60.66 91 GLY A O 1
ATOM 721 N N . PRO A 1 92 ? 6.170 6.833 -12.370 1.00 61.34 92 PRO A N 1
ATOM 722 C CA . PRO A 1 92 ? 5.321 6.387 -11.262 1.00 61.34 92 PRO A CA 1
ATOM 723 C C . PRO A 1 92 ? 3.851 6.152 -11.668 1.00 61.34 92 PRO A C 1
ATOM 725 O O . PRO A 1 92 ? 2.972 6.190 -10.811 1.00 61.34 92 PRO A O 1
ATOM 728 N N . SER A 1 93 ? 3.564 6.009 -12.964 1.00 64.38 93 SER A N 1
ATOM 729 C CA . SER A 1 93 ? 2.203 6.106 -13.508 1.00 64.38 93 SER A CA 1
ATOM 730 C C . SER A 1 93 ? 1.460 4.773 -13.543 1.00 64.38 93 SER A C 1
ATOM 732 O O . SER A 1 93 ? 0.233 4.772 -13.551 1.00 64.38 93 SER A O 1
ATOM 734 N N . VAL A 1 94 ? 2.181 3.649 -13.569 1.00 71.50 94 VAL A N 1
ATOM 735 C CA . VAL A 1 94 ? 1.580 2.316 -13.683 1.00 71.50 94 VAL A CA 1
ATOM 736 C C . VAL A 1 94 ? 1.795 1.564 -12.379 1.00 71.50 94 VAL A C 1
ATOM 738 O O . VAL A 1 94 ? 2.888 1.068 -12.094 1.00 71.50 94 VAL A O 1
ATOM 741 N N . VAL A 1 95 ? 0.732 1.516 -11.578 1.00 79.44 95 VAL A N 1
ATOM 742 C CA . VAL A 1 95 ? 0.698 0.826 -10.291 1.00 79.44 95 VAL A CA 1
ATOM 743 C C . VAL A 1 95 ? -0.413 -0.213 -10.312 1.00 79.44 95 VAL A C 1
ATOM 745 O O . VAL A 1 95 ? -1.564 0.096 -10.606 1.00 79.44 95 VAL A O 1
ATOM 748 N N . GLU A 1 96 ? -0.056 -1.447 -9.989 1.00 82.81 96 GLU A N 1
ATOM 749 C CA . GLU A 1 96 ? -0.959 -2.584 -9.893 1.00 82.81 96 GLU A CA 1
ATOM 750 C C . GLU A 1 96 ? -1.104 -2.996 -8.425 1.00 82.81 96 GLU A C 1
ATOM 752 O O . GLU A 1 96 ? -0.114 -3.136 -7.706 1.00 82.81 96 GLU A O 1
ATOM 757 N N . LEU A 1 97 ? -2.338 -3.206 -7.968 1.00 83.44 97 LEU A N 1
ATOM 758 C CA . LEU A 1 97 ? -2.589 -3.814 -6.665 1.00 83.44 97 LEU A CA 1
ATOM 759 C C . LEU A 1 97 ? -2.386 -5.325 -6.788 1.00 83.44 97 LEU A C 1
ATOM 761 O O . LEU A 1 97 ? -3.171 -6.003 -7.443 1.00 83.44 97 LEU A O 1
ATOM 765 N N . VAL A 1 98 ? -1.331 -5.839 -6.159 1.00 84.25 98 VAL A N 1
ATOM 766 C CA . VAL A 1 98 ? -0.952 -7.258 -6.238 1.00 84.25 98 VAL A CA 1
ATOM 767 C C . VAL A 1 98 ? -1.766 -8.087 -5.261 1.00 84.25 98 VAL A C 1
ATOM 769 O O . VAL A 1 98 ? -2.245 -9.168 -5.592 1.00 84.25 98 VAL A O 1
ATOM 772 N N . ARG A 1 99 ? -1.880 -7.598 -4.023 1.00 83.50 99 ARG A N 1
ATOM 773 C CA . ARG A 1 99 ? -2.473 -8.355 -2.924 1.00 83.50 99 ARG A CA 1
ATOM 774 C C . ARG A 1 99 ? -2.975 -7.422 -1.830 1.00 83.50 99 ARG A C 1
ATOM 776 O O . ARG A 1 99 ? -2.303 -6.453 -1.478 1.00 83.50 99 ARG A O 1
ATOM 783 N N . ASP A 1 100 ? -4.134 -7.751 -1.273 1.00 85.12 100 ASP A N 1
ATOM 784 C CA . ASP A 1 100 ? -4.553 -7.247 0.033 1.00 85.12 100 ASP A CA 1
ATOM 785 C C . ASP A 1 100 ? -3.851 -8.081 1.108 1.00 85.12 100 ASP A C 1
ATOM 787 O O . ASP A 1 100 ? -4.034 -9.296 1.172 1.00 85.12 100 ASP A O 1
ATOM 791 N N . VAL A 1 101 ? -3.001 -7.427 1.893 1.00 84.75 101 VAL A N 1
ATOM 792 C CA . VAL A 1 101 ? -2.214 -8.038 2.969 1.00 84.75 101 VAL A CA 1
ATOM 793 C C . VAL A 1 101 ? -2.671 -7.540 4.341 1.00 84.75 101 VAL A C 1
ATOM 795 O O . VAL A 1 101 ? -1.903 -7.520 5.299 1.00 84.75 101 VAL A O 1
ATOM 798 N N . THR A 1 102 ? -3.918 -7.067 4.447 1.00 84.12 102 THR A N 1
ATOM 799 C CA . THR A 1 102 ? -4.458 -6.492 5.684 1.00 84.12 102 THR A CA 1
ATOM 800 C C . THR A 1 102 ? -4.397 -7.487 6.842 1.00 84.12 102 THR A C 1
ATOM 802 O O . THR A 1 102 ? -4.001 -7.109 7.940 1.00 84.12 102 THR A O 1
ATOM 805 N N . THR A 1 103 ? -4.753 -8.754 6.631 1.00 81.19 103 THR A N 1
ATOM 806 C CA . THR A 1 103 ? -4.713 -9.763 7.700 1.00 81.19 103 THR A CA 1
ATOM 807 C C . THR A 1 103 ? -3.279 -10.006 8.158 1.00 81.19 103 THR A C 1
ATOM 809 O O . THR A 1 103 ? -2.995 -9.976 9.351 1.00 81.19 103 THR A O 1
ATOM 812 N N . GLU A 1 104 ? -2.364 -10.184 7.213 1.00 83.00 104 GLU A N 1
ATOM 813 C CA . GLU A 1 104 ? -0.960 -10.506 7.444 1.00 83.00 104 GLU A CA 1
ATOM 814 C C . GLU A 1 104 ? -0.185 -9.335 8.057 1.00 83.00 104 GLU A C 1
ATOM 816 O O . GLU A 1 104 ? 0.715 -9.557 8.852 1.00 83.00 104 GLU A O 1
ATOM 821 N N . ALA A 1 105 ? -0.545 -8.093 7.727 1.00 80.44 105 ALA A N 1
ATOM 822 C CA . ALA A 1 105 ? 0.107 -6.896 8.254 1.00 80.44 105 ALA A CA 1
ATOM 823 C C . ALA A 1 105 ? -0.340 -6.524 9.677 1.00 80.44 105 ALA A C 1
ATOM 825 O O . ALA A 1 105 ? 0.358 -5.781 10.362 1.00 80.44 105 ALA A O 1
ATOM 826 N N . PHE A 1 106 ? -1.519 -6.984 10.110 1.00 79.94 106 PHE A N 1
ATOM 827 C CA . PHE A 1 106 ? -2.066 -6.695 11.443 1.00 79.94 106 PHE A CA 1
ATOM 828 C C . PHE A 1 106 ? -2.140 -7.920 12.358 1.00 79.94 106 PHE A C 1
ATOM 830 O O . PHE A 1 106 ? -2.650 -7.806 13.476 1.00 79.94 106 PHE A O 1
ATOM 837 N N . THR A 1 107 ? -1.661 -9.071 11.893 1.00 77.56 107 THR A N 1
ATOM 838 C CA . THR A 1 107 ? -1.423 -10.240 12.739 1.00 77.56 107 THR A CA 1
ATOM 839 C C . THR A 1 107 ? 0.030 -10.171 13.204 1.00 77.56 107 THR A C 1
ATOM 841 O O . THR A 1 107 ? 0.903 -10.034 12.348 1.00 77.56 107 THR A O 1
ATOM 844 N N . PRO A 1 108 ? 0.308 -10.224 14.518 1.00 64.38 108 PRO A N 1
ATOM 845 C CA . PRO A 1 108 ? 1.681 -10.278 15.003 1.00 64.38 108 PRO A CA 1
ATOM 846 C C . PRO A 1 108 ? 2.382 -11.501 14.406 1.00 64.38 108 PRO A C 1
ATOM 848 O O . PRO A 1 108 ? 1.816 -12.598 14.359 1.00 64.38 108 PRO A O 1
ATOM 851 N N . SER A 1 109 ? 3.589 -11.297 13.883 1.00 60.44 109 SER A N 1
ATOM 852 C CA . SER A 1 109 ? 4.420 -12.408 13.438 1.00 60.44 109 SER A CA 1
ATOM 853 C C . SER A 1 109 ? 4.969 -13.111 14.682 1.00 60.44 109 SER A C 1
ATOM 855 O O . SER A 1 109 ? 5.498 -12.426 15.552 1.00 60.44 109 SER A O 1
ATOM 857 N N . PRO A 1 110 ? 4.936 -14.452 14.777 1.00 57.31 110 PRO A N 1
ATOM 858 C CA . PRO A 1 110 ? 5.498 -15.172 15.925 1.00 57.31 110 PRO A CA 1
ATOM 859 C C . PRO A 1 110 ? 7.014 -14.954 16.110 1.00 57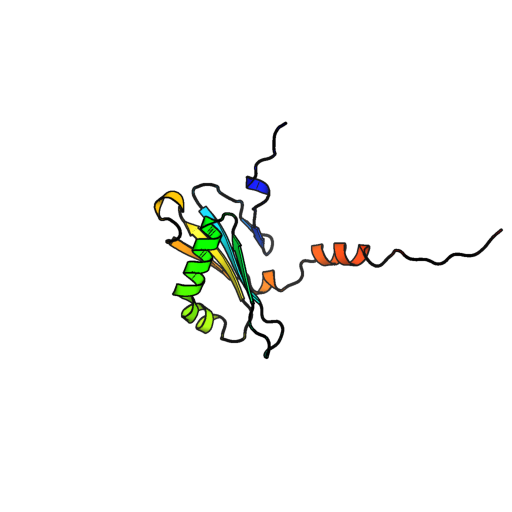.31 110 PRO A C 1
ATOM 861 O O . PRO A 1 110 ? 7.559 -15.298 17.153 1.00 57.31 110 PRO A O 1
ATOM 864 N N . ALA A 1 111 ? 7.705 -14.382 15.115 1.00 56.84 111 ALA A N 1
ATOM 865 C CA . ALA A 1 111 ? 9.094 -13.945 15.249 1.00 56.84 111 ALA A CA 1
ATOM 866 C C . ALA A 1 111 ? 9.249 -12.666 16.101 1.00 56.84 111 ALA A C 1
ATOM 868 O O . ALA A 1 111 ? 10.267 -12.523 16.769 1.00 56.84 111 ALA A O 1
ATOM 869 N N . ASP A 1 112 ? 8.240 -11.785 16.131 1.00 53.00 112 ASP A N 1
ATOM 870 C CA . ASP A 1 112 ? 8.248 -10.569 16.961 1.00 53.00 112 ASP A CA 1
ATOM 871 C C . ASP A 1 112 ? 7.938 -10.894 18.440 1.00 53.00 112 ASP A C 1
ATOM 873 O O . ASP A 1 112 ? 8.413 -10.207 19.345 1.00 53.00 112 ASP A O 1
ATOM 877 N N . ASP A 1 113 ? 7.196 -11.978 18.710 1.00 47.91 113 ASP A N 1
ATOM 878 C CA . ASP A 1 113 ? 6.907 -12.453 20.076 1.00 47.91 113 ASP A CA 1
ATOM 879 C C . ASP A 1 113 ? 8.145 -13.063 20.765 1.00 47.91 113 ASP A C 1
ATOM 881 O O . ASP A 1 113 ? 8.286 -13.000 21.993 1.00 47.91 113 ASP A O 1
ATOM 885 N N . ALA A 1 114 ? 9.066 -13.636 19.980 1.00 50.19 114 ALA A N 1
ATOM 886 C CA . ALA A 1 114 ? 10.323 -14.181 20.490 1.00 50.19 114 ALA A CA 1
ATOM 887 C C . ALA A 1 114 ? 11.280 -13.068 20.952 1.00 50.19 114 ALA A C 1
ATOM 889 O O . ALA A 1 114 ? 11.905 -13.199 22.001 1.00 50.19 114 ALA A O 1
ATOM 890 N N . GLU A 1 115 ? 11.335 -11.944 20.228 1.00 47.47 115 GLU A N 1
ATOM 891 C CA . GLU A 1 115 ? 12.203 -10.807 20.574 1.00 47.47 115 GLU A CA 1
ATOM 892 C C . GLU A 1 115 ? 11.628 -9.970 21.739 1.00 47.47 115 GLU A C 1
ATOM 894 O O . GLU A 1 115 ? 12.377 -9.424 22.549 1.00 47.47 115 GLU A O 1
ATOM 899 N N . ALA A 1 116 ? 10.299 -9.932 21.908 1.00 48.28 116 ALA A N 1
ATOM 900 C CA . ALA A 1 116 ? 9.653 -9.262 23.043 1.00 48.28 116 ALA A CA 1
ATOM 901 C C . ALA A 1 116 ? 9.805 -10.016 24.382 1.00 48.28 116 ALA A C 1
ATOM 903 O O . ALA A 1 116 ? 9.732 -9.394 25.443 1.00 48.28 116 ALA A O 1
ATOM 904 N N . THR A 1 117 ? 10.038 -11.334 24.352 1.00 45.62 117 THR A N 1
ATOM 905 C CA . THR A 1 117 ? 10.200 -12.153 25.569 1.00 45.62 117 THR A CA 1
ATOM 906 C C . THR A 1 117 ? 11.618 -12.061 26.155 1.00 45.62 117 THR A C 1
ATOM 908 O O . THR A 1 117 ? 11.791 -12.208 27.363 1.00 45.62 117 THR A O 1
ATOM 911 N N . GLU A 1 118 ? 12.639 -11.742 25.352 1.00 49.16 118 GLU A N 1
ATOM 912 C CA . GLU A 1 118 ? 14.024 -11.610 25.842 1.00 49.16 118 GLU A CA 1
ATOM 913 C C . GLU A 1 118 ? 14.320 -10.251 26.512 1.00 49.16 118 GLU A C 1
ATOM 915 O O . GLU A 1 118 ? 15.309 -10.119 27.232 1.00 49.16 118 GLU A O 1
ATOM 920 N N . ALA A 1 119 ? 13.448 -9.246 26.360 1.00 50.75 119 ALA A N 1
ATOM 921 C CA . ALA A 1 119 ? 13.650 -7.900 26.914 1.00 50.75 119 ALA A CA 1
ATOM 922 C C . ALA A 1 119 ? 13.034 -7.664 28.313 1.00 50.75 119 ALA A C 1
ATOM 924 O O . ALA A 1 119 ? 13.114 -6.549 28.830 1.00 50.75 119 ALA A O 1
ATOM 925 N N . SER A 1 120 ? 12.434 -8.677 28.953 1.00 47.22 120 SER A N 1
ATOM 926 C CA . SER A 1 120 ? 11.821 -8.560 30.291 1.00 47.22 120 SER A CA 1
ATOM 927 C C . SER A 1 120 ? 12.437 -9.501 31.333 1.00 47.22 120 SER A C 1
ATOM 929 O O . SER A 1 120 ? 11.720 -10.084 32.146 1.00 47.22 120 SER A O 1
ATOM 931 N N . GLY A 1 121 ? 13.762 -9.675 31.302 1.00 42.69 121 GLY A N 1
ATOM 932 C CA . GLY A 1 121 ? 14.470 -10.609 32.179 1.00 42.69 121 GLY A CA 1
ATOM 933 C C . GLY A 1 121 ? 15.830 -10.140 32.694 1.00 42.69 121 GLY A C 1
ATOM 934 O O . GLY A 1 121 ? 16.702 -10.983 32.843 1.00 42.69 121 GLY A O 1
ATOM 935 N N . THR A 1 122 ? 16.038 -8.846 32.974 1.00 49.03 122 THR A N 1
ATOM 936 C CA . THR A 1 122 ? 17.250 -8.399 33.695 1.00 49.03 122 THR A CA 1
ATOM 937 C C . THR A 1 122 ? 16.961 -7.237 34.649 1.00 49.03 122 THR A C 1
ATOM 939 O O . THR A 1 122 ? 17.054 -6.079 34.258 1.00 49.03 122 THR A O 1
ATOM 942 N N . SER A 1 123 ? 16.638 -7.566 35.901 1.00 41.41 123 SER A N 1
ATOM 943 C CA . SER A 1 123 ? 17.014 -6.835 37.129 1.00 41.41 123 SER A CA 1
ATOM 944 C C . SER A 1 123 ? 16.462 -7.646 38.307 1.00 41.41 123 SER A C 1
ATOM 946 O O . SER A 1 123 ? 15.250 -7.799 38.424 1.00 41.41 123 SER A O 1
ATOM 948 N N . GLU A 1 124 ? 17.312 -8.430 38.964 1.00 44.88 124 GLU A N 1
ATOM 949 C CA . GLU A 1 124 ? 17.937 -8.109 40.261 1.00 44.88 124 GLU A CA 1
ATOM 950 C C . GLU A 1 124 ? 17.163 -8.802 41.385 1.00 44.88 124 GLU A C 1
ATOM 952 O O . GLU A 1 124 ? 16.027 -8.448 41.660 1.00 44.88 124 GLU A O 1
ATOM 957 N N . ASP A 1 125 ? 17.789 -9.799 42.012 1.00 35.69 125 ASP A N 1
ATOM 958 C CA . ASP A 1 125 ? 17.823 -9.828 43.471 1.00 35.69 125 ASP A CA 1
ATOM 959 C C . ASP A 1 125 ? 19.063 -10.583 43.967 1.00 35.69 125 ASP A C 1
ATOM 961 O O . ASP A 1 125 ? 19.357 -11.728 43.619 1.00 35.69 125 ASP A O 1
ATOM 965 N N . GLU A 1 126 ? 19.820 -9.824 44.746 1.00 41.50 126 GLU A N 1
ATOM 966 C CA . GLU A 1 126 ? 20.984 -10.157 45.546 1.00 41.50 126 GLU A CA 1
ATOM 967 C C . GLU A 1 126 ? 20.611 -11.105 46.716 1.00 41.50 126 GLU A C 1
ATOM 969 O O . GLU A 1 126 ? 19.443 -11.280 47.052 1.00 41.50 126 GLU A O 1
ATOM 974 N N . VAL A 1 127 ? 21.641 -11.600 47.419 1.00 43.81 127 VAL A N 1
ATOM 975 C CA . VAL A 1 127 ? 21.645 -12.097 48.818 1.00 43.81 127 VAL A CA 1
ATOM 976 C C . VAL A 1 127 ? 21.554 -13.625 49.015 1.00 43.81 127 VAL A C 1
ATOM 978 O O . VAL A 1 127 ? 20.476 -14.203 49.114 1.00 43.81 127 VAL A O 1
ATOM 981 N N . THR A 1 128 ? 22.710 -14.282 49.223 1.00 41.38 128 THR A N 1
ATOM 982 C CA . THR A 1 128 ? 23.091 -14.943 50.507 1.00 41.38 128 THR A CA 1
ATOM 983 C C . THR A 1 128 ? 24.290 -15.899 50.350 1.00 41.38 128 THR A C 1
ATOM 985 O O . THR A 1 128 ? 24.178 -16.997 49.819 1.00 41.38 128 THR A O 1
ATOM 988 N N . SER A 1 129 ? 25.430 -15.438 50.870 1.00 46.72 129 SER A N 1
ATOM 989 C CA . SER A 1 129 ? 26.475 -16.142 51.640 1.00 46.72 129 SER A CA 1
ATOM 990 C C . SER A 1 129 ? 26.340 -17.656 51.909 1.00 46.72 129 SER A C 1
ATOM 992 O O . SER A 1 129 ? 25.362 -18.079 52.519 1.00 46.72 129 SER A O 1
ATOM 994 N N . ALA A 1 130 ? 27.423 -18.409 51.664 1.00 43.66 130 ALA A N 1
ATOM 995 C CA . ALA A 1 130 ? 28.058 -19.343 52.616 1.00 43.66 130 ALA A CA 1
ATOM 996 C C . ALA A 1 130 ? 29.409 -19.838 52.075 1.00 43.66 130 ALA A C 1
ATOM 998 O O . ALA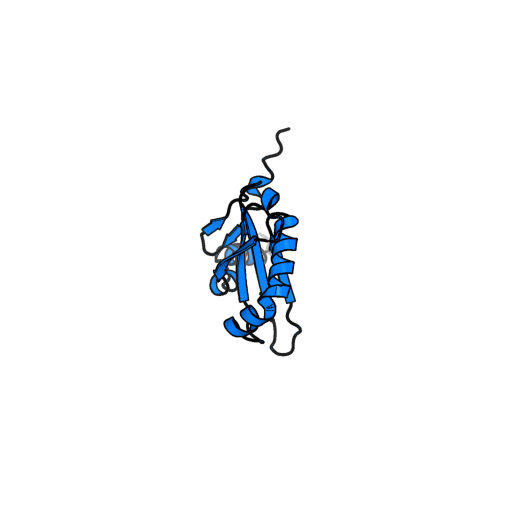 A 1 130 ? 29.443 -20.287 50.908 1.00 43.66 130 ALA A O 1
#

pLDDT: mean 72.56, std 15.77, range [35.69, 90.62]